Protein AF-A0A849QFA6-F1 (afdb_monomer_lite)

pLDDT: mean 77.19, std 17.03, range [40.62, 96.69]

Radius of gyration: 17.4 Å; chains: 1; bounding box: 32×34×52 Å

Secondary structure (DSSP, 8-state):
-PPPEEEEETTTGGG-TTTTGGGTT-SS--SS--HHHHHHHHHHHHHTTGGG-TTEEEEE--PPPHHHHTTTS-HHHHHHHHHHHHHHHHHHHHHT-

Foldseek 3Di:
DDAAAEDEDCVVVLVDPPPQVVCPPPPDGDPVDDSVVVVVVRVVCVVVCVVVDPSYDYDYDDDDDPVRVVVPDDPVVVVVVVVVVVVVVVVCVVPVD

Structure (mmCIF, N/CA/C/O backbone):
data_AF-A0A849QFA6-F1
#
_entry.id   AF-A0A849QFA6-F1
#
loop_
_atom_site.group_PDB
_atom_site.id
_atom_site.type_symbol
_atom_site.label_atom_id
_atom_site.label_alt_id
_atom_site.label_comp_id
_atom_site.label_asym_id
_atom_site.label_entity_id
_atom_site.label_seq_id
_atom_site.pdbx_PDB_ins_code
_atom_site.Cartn_x
_atom_site.Cartn_y
_atom_site.Cartn_z
_atom_site.occupancy
_atom_site.B_iso_or_equiv
_atom_site.auth_seq_id
_atom_site.auth_comp_id
_atom_site.auth_asym_id
_atom_site.auth_atom_id
_atom_site.pdbx_PDB_model_num
ATOM 1 N N . MET A 1 1 ? -5.966 13.466 25.620 1.00 44.22 1 MET A N 1
ATOM 2 C CA . MET A 1 1 ? -6.723 12.765 24.561 1.00 44.22 1 MET A CA 1
ATOM 3 C C . MET A 1 1 ? -5.720 11.921 23.797 1.00 44.22 1 MET A C 1
ATOM 5 O O . MET A 1 1 ? -4.751 12.490 23.324 1.00 44.22 1 MET A O 1
ATOM 9 N N . SER A 1 2 ? -5.865 10.594 23.772 1.00 57.38 2 SER A N 1
ATOM 10 C CA . SER A 1 2 ? -4.999 9.749 22.936 1.00 57.38 2 SER A CA 1
ATOM 11 C C . SER A 1 2 ? -5.411 9.964 21.488 1.00 57.38 2 SER A C 1
ATOM 13 O O . SER A 1 2 ? -6.571 9.711 21.159 1.00 57.38 2 SER A O 1
ATOM 15 N N . GLU A 1 3 ? -4.500 10.440 20.642 1.00 82.06 3 GLU A N 1
ATOM 16 C CA . GLU A 1 3 ? -4.723 10.440 19.198 1.00 82.06 3 GLU A CA 1
ATOM 17 C C . GLU A 1 3 ? -5.013 9.002 18.745 1.00 82.06 3 GLU A C 1
ATOM 19 O O . GLU A 1 3 ? -4.415 8.042 19.243 1.00 82.06 3 GLU A O 1
ATOM 24 N N . LYS A 1 4 ? -6.005 8.838 17.866 1.00 90.25 4 LYS A N 1
ATOM 25 C CA . LYS A 1 4 ? -6.328 7.533 17.285 1.00 90.25 4 LYS A CA 1
ATOM 26 C C . LYS A 1 4 ? -5.157 7.081 16.419 1.00 90.25 4 LYS A C 1
ATOM 28 O O . LYS A 1 4 ? -4.594 7.885 15.681 1.00 90.25 4 LYS A O 1
ATOM 33 N N . THR A 1 5 ? -4.832 5.796 16.441 1.00 92.12 5 THR A N 1
ATOM 34 C CA . THR A 1 5 ? -3.820 5.244 15.538 1.00 92.12 5 THR A CA 1
ATOM 35 C C . THR A 1 5 ? -4.370 5.218 14.115 1.00 92.12 5 THR A C 1
ATOM 37 O O . THR A 1 5 ? -5.444 4.663 13.866 1.00 92.12 5 THR A O 1
ATOM 40 N N . ALA A 1 6 ? -3.644 5.822 13.176 1.00 92.00 6 ALA A N 1
ATOM 41 C CA . ALA A 1 6 ? -3.990 5.772 11.763 1.00 92.00 6 ALA A CA 1
ATOM 42 C C . ALA A 1 6 ? -3.750 4.363 11.200 1.00 92.00 6 ALA A C 1
ATOM 44 O O . ALA A 1 6 ? -2.682 3.782 11.389 1.00 92.00 6 ALA A O 1
ATOM 45 N N . LEU A 1 7 ? -4.740 3.829 10.488 1.00 90.62 7 LEU A N 1
ATOM 46 C CA . LEU A 1 7 ? -4.631 2.598 9.712 1.00 90.62 7 LEU A CA 1
ATOM 47 C C . LEU A 1 7 ? -4.912 2.935 8.251 1.00 90.62 7 LEU A C 1
ATOM 49 O O . LEU A 1 7 ? -6.001 3.403 7.936 1.00 90.62 7 LEU A O 1
ATOM 53 N N . TYR A 1 8 ? -3.954 2.694 7.363 1.00 90.00 8 TYR A N 1
ATOM 54 C CA . TYR A 1 8 ? -4.101 3.007 5.943 1.00 90.00 8 TYR A CA 1
ATOM 55 C C . TYR A 1 8 ? -4.689 1.815 5.187 1.00 90.00 8 TYR A C 1
ATOM 57 O O . TYR A 1 8 ? -4.146 0.712 5.233 1.00 90.00 8 TYR A O 1
ATOM 65 N N . GLY A 1 9 ? -5.827 2.031 4.528 1.00 88.12 9 GLY A N 1
ATOM 66 C CA . GLY A 1 9 ? -6.547 0.983 3.809 1.00 88.12 9 GLY A CA 1
ATOM 67 C C . GLY A 1 9 ? -6.049 0.810 2.369 1.00 88.12 9 GLY A C 1
ATOM 68 O O . GLY A 1 9 ? -6.087 1.780 1.613 1.00 88.12 9 GLY A O 1
ATOM 69 N N . PRO A 1 10 ? -5.696 -0.411 1.923 1.00 87.75 10 PRO A N 1
ATOM 70 C CA . PRO A 1 10 ? -5.180 -0.673 0.581 1.00 87.75 10 PRO A CA 1
ATOM 71 C C . PRO A 1 10 ? -6.282 -0.752 -0.484 1.00 87.75 10 PRO A C 1
ATOM 73 O O . PRO A 1 10 ? -6.038 -1.255 -1.571 1.00 87.75 10 PRO A O 1
ATOM 76 N N . LYS A 1 11 ? -7.509 -0.298 -0.194 1.00 82.44 11 LYS A N 1
ATOM 77 C CA . LYS A 1 11 ? -8.667 -0.482 -1.083 1.00 82.44 11 LYS A CA 1
ATOM 78 C C . LYS A 1 11 ? -8.428 0.104 -2.475 1.00 82.44 11 LYS A C 1
ATOM 80 O O . LYS A 1 11 ? -8.769 -0.539 -3.458 1.00 82.44 11 LYS A O 1
ATOM 85 N N . GLU A 1 12 ? -7.850 1.300 -2.545 1.00 79.56 12 GLU A N 1
ATOM 86 C CA . GLU A 1 12 ? -7.541 1.958 -3.819 1.00 79.56 12 GLU A CA 1
ATOM 87 C C . GLU A 1 12 ? -6.406 1.244 -4.554 1.00 79.56 12 GLU A C 1
ATOM 89 O O . GLU A 1 12 ? -6.543 0.958 -5.736 1.00 79.56 12 GLU A O 1
ATOM 94 N N . LEU A 1 13 ? -5.344 0.850 -3.842 1.00 78.88 13 LEU A N 1
ATOM 95 C CA . LEU A 1 13 ? -4.237 0.068 -4.401 1.00 78.88 13 LEU A CA 1
ATOM 96 C C . LEU A 1 13 ? -4.718 -1.273 -4.980 1.00 78.88 13 LEU A C 1
ATOM 98 O O . LEU A 1 13 ? -4.335 -1.652 -6.079 1.00 78.88 13 LEU A O 1
ATOM 102 N N . LEU A 1 14 ? -5.596 -1.972 -4.257 1.00 76.19 14 LEU A N 1
ATOM 103 C CA . LEU A 1 14 ? -6.216 -3.220 -4.700 1.00 76.19 14 LEU A CA 1
ATOM 104 C C . LEU A 1 14 ? -7.218 -3.015 -5.842 1.00 76.19 14 LEU A C 1
ATOM 106 O O . LEU A 1 14 ? -7.638 -4.008 -6.422 1.00 76.19 14 LEU A O 1
ATOM 110 N N . ALA A 1 15 ? -7.638 -1.786 -6.143 1.00 75.31 15 ALA A N 1
ATOM 111 C CA . ALA A 1 15 ? -8.536 -1.468 -7.252 1.00 75.31 15 ALA A CA 1
ATOM 112 C C . ALA A 1 15 ? -7.789 -0.974 -8.503 1.00 75.31 15 ALA A C 1
ATOM 114 O O . ALA A 1 15 ? -8.429 -0.753 -9.526 1.00 75.31 15 ALA A O 1
ATOM 115 N N . MET A 1 16 ? -6.466 -0.788 -8.436 1.00 69.25 16 MET A N 1
ATOM 116 C CA . MET A 1 16 ? -5.669 -0.397 -9.597 1.00 69.25 16 MET A CA 1
ATOM 117 C C . MET A 1 16 ? -5.544 -1.572 -10.572 1.00 69.25 16 MET A C 1
ATOM 119 O O . MET A 1 16 ? -4.944 -2.601 -10.250 1.00 69.25 16 MET A O 1
ATOM 123 N N . ASP A 1 17 ? -6.096 -1.400 -11.771 1.00 56.22 17 ASP A N 1
ATOM 124 C CA . ASP A 1 17 ? -5.918 -2.333 -12.882 1.00 56.22 17 ASP A CA 1
ATOM 125 C C . ASP A 1 17 ? -4.460 -2.306 -13.385 1.00 56.22 17 ASP A C 1
ATOM 127 O O . ASP A 1 17 ? -3.761 -1.297 -13.279 1.00 56.22 17 ASP A O 1
ATOM 131 N N . GLY A 1 18 ? -3.970 -3.433 -13.911 1.00 57.03 18 GLY A N 1
ATOM 132 C CA . GLY A 1 18 ? -2.637 -3.521 -14.526 1.00 57.03 18 GLY A CA 1
ATOM 133 C C . GLY A 1 18 ? -1.470 -3.894 -13.600 1.00 57.03 18 GLY A C 1
ATOM 134 O O . GLY A 1 18 ? -0.441 -4.342 -14.104 1.00 57.03 18 GLY A O 1
ATOM 135 N N . LEU A 1 19 ? -1.617 -3.815 -12.268 1.00 56.53 19 LEU A N 1
ATOM 136 C CA . LEU A 1 19 ? -0.582 -4.293 -11.327 1.00 56.53 19 LEU A CA 1
ATOM 137 C C . LEU A 1 19 ? -0.346 -5.808 -11.432 1.00 56.53 19 LEU A C 1
ATOM 139 O O . LEU A 1 19 ? 0.783 -6.269 -11.285 1.00 56.53 19 LEU A O 1
ATOM 143 N N . ASP A 1 20 ? -1.404 -6.564 -11.727 1.00 52.28 20 ASP A N 1
ATOM 144 C CA . ASP A 1 20 ? -1.332 -8.013 -11.942 1.00 52.28 20 ASP A CA 1
ATOM 145 C C . ASP A 1 20 ? -1.167 -8.383 -13.430 1.00 52.28 20 ASP A C 1
ATOM 147 O O . ASP A 1 20 ? -0.814 -9.514 -13.750 1.00 52.28 20 ASP A O 1
ATOM 151 N N . GLU A 1 21 ? -1.428 -7.454 -14.362 1.00 49.62 21 GLU A N 1
ATOM 152 C CA . GLU A 1 21 ? -1.472 -7.760 -15.804 1.00 49.62 21 GLU A CA 1
ATOM 153 C C . GLU A 1 21 ? -0.136 -7.589 -16.534 1.00 49.62 21 GLU A C 1
ATOM 155 O O . GLU A 1 21 ? 0.001 -8.059 -17.667 1.00 49.62 21 GLU A O 1
ATOM 160 N N . LEU A 1 22 ? 0.882 -7.011 -15.882 1.00 50.12 22 LEU A N 1
ATOM 161 C CA . LEU A 1 22 ? 2.268 -7.035 -16.378 1.00 50.12 22 LEU A CA 1
ATOM 162 C C . LEU A 1 22 ? 2.792 -8.471 -16.612 1.00 50.12 22 LEU A C 1
ATOM 164 O O . LEU A 1 22 ? 3.777 -8.649 -17.327 1.00 50.12 22 LEU A O 1
ATOM 168 N N . ASP A 1 23 ? 2.100 -9.488 -16.082 1.00 45.81 23 ASP A N 1
ATOM 169 C CA . ASP A 1 23 ? 2.402 -10.913 -16.244 1.00 45.81 23 ASP A CA 1
ATOM 170 C C . ASP A 1 23 ? 1.662 -11.614 -17.397 1.00 45.81 23 ASP A C 1
ATOM 172 O O . ASP A 1 23 ? 1.890 -12.801 -17.617 1.00 45.81 23 ASP A O 1
ATOM 176 N N . ARG A 1 24 ? 0.857 -10.939 -18.236 1.00 48.12 24 ARG A N 1
ATOM 177 C CA . ARG A 1 24 ? 0.241 -11.627 -19.401 1.00 48.12 24 ARG A CA 1
ATOM 178 C C . ARG A 1 24 ? 1.262 -12.190 -20.414 1.00 48.12 24 ARG A C 1
ATOM 180 O O . ARG A 1 24 ? 0.869 -12.923 -21.317 1.00 48.12 24 ARG A O 1
ATOM 187 N N . MET A 1 25 ? 2.561 -11.900 -20.260 1.00 51.16 25 MET A N 1
ATOM 188 C CA . MET A 1 25 ? 3.650 -12.493 -21.054 1.00 51.16 25 MET A CA 1
ATOM 189 C C . MET A 1 25 ? 4.518 -13.529 -20.315 1.00 51.16 25 MET A C 1
ATOM 191 O O . MET A 1 25 ? 5.399 -14.116 -20.946 1.00 51.16 25 MET A O 1
ATOM 195 N N . LYS A 1 26 ? 4.302 -13.792 -19.018 1.00 53.25 26 LYS A N 1
ATOM 196 C CA . LYS A 1 26 ? 5.029 -14.830 -18.269 1.00 53.25 26 LYS A CA 1
ATOM 197 C C . LYS A 1 26 ? 4.055 -15.799 -17.609 1.00 53.25 26 LYS A C 1
ATOM 199 O O . LYS A 1 26 ? 3.144 -15.417 -16.895 1.00 53.25 26 LYS A O 1
ATOM 204 N N . THR A 1 27 ? 4.281 -17.087 -17.834 1.00 53.53 27 THR A N 1
ATOM 205 C CA . THR A 1 27 ? 3.481 -18.195 -17.288 1.00 53.53 27 THR A CA 1
ATOM 206 C C . THR A 1 27 ? 3.606 -18.371 -15.772 1.00 53.53 27 THR A C 1
ATOM 208 O O . THR A 1 27 ? 2.882 -19.183 -15.201 1.00 53.53 27 THR A O 1
ATOM 211 N N . GLU A 1 28 ? 4.517 -17.648 -15.119 1.00 58.03 28 GLU A N 1
ATOM 212 C CA . GLU A 1 28 ? 4.786 -17.768 -13.688 1.00 58.03 28 GLU A CA 1
ATOM 213 C C . GLU A 1 28 ? 4.373 -16.483 -12.962 1.00 58.03 28 GLU A C 1
ATOM 215 O O . GLU A 1 28 ? 4.835 -15.412 -13.355 1.00 58.03 28 GLU A O 1
ATOM 220 N N . PRO A 1 29 ? 3.542 -16.572 -11.905 1.00 57.78 29 PRO A N 1
ATOM 221 C CA . PRO A 1 29 ? 3.165 -15.415 -11.102 1.00 57.78 29 PRO A CA 1
ATOM 222 C C . PRO A 1 29 ? 4.399 -14.736 -10.508 1.00 57.78 29 PRO A C 1
ATOM 224 O O . PRO A 1 29 ? 5.283 -15.423 -9.987 1.00 57.78 29 PRO A O 1
ATOM 227 N N . ASN A 1 30 ? 4.430 -13.403 -10.498 1.00 61.75 30 ASN A N 1
ATOM 228 C CA . ASN A 1 30 ? 5.460 -12.644 -9.795 1.00 61.75 30 ASN A CA 1
ATOM 229 C C . ASN A 1 30 ? 5.634 -13.144 -8.336 1.00 61.75 30 ASN A C 1
ATOM 231 O O . ASN A 1 30 ? 4.724 -13.008 -7.515 1.00 61.75 30 ASN A O 1
ATOM 235 N N . PRO A 1 31 ? 6.804 -13.694 -7.953 1.00 65.25 31 PRO A N 1
ATOM 236 C CA . PRO A 1 31 ? 7.001 -14.231 -6.606 1.00 65.25 31 PRO A CA 1
ATOM 237 C C . PRO A 1 31 ? 7.103 -13.132 -5.534 1.00 65.25 31 PRO A C 1
ATOM 239 O O . PRO A 1 31 ? 6.976 -13.416 -4.341 1.00 65.25 31 PRO A O 1
ATOM 242 N 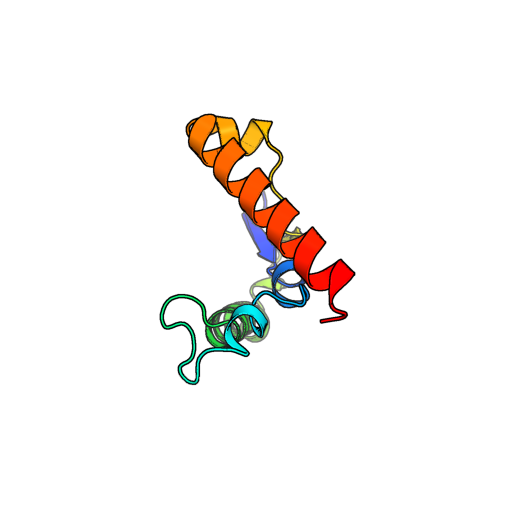N . PHE A 1 32 ? 7.328 -11.880 -5.945 1.00 69.25 32 PHE A N 1
ATOM 243 C CA . PHE A 1 32 ? 7.502 -10.721 -5.069 1.00 69.25 32 PHE A CA 1
ATOM 244 C C . PHE A 1 32 ? 6.239 -9.855 -4.953 1.00 69.25 32 PHE A C 1
ATOM 246 O O . PHE A 1 32 ? 6.090 -9.143 -3.961 1.00 69.25 32 PHE A O 1
ATOM 253 N N . TRP A 1 33 ? 5.314 -9.938 -5.916 1.00 72.25 33 TRP A N 1
ATOM 254 C CA . TRP A 1 33 ? 4.011 -9.271 -5.868 1.00 72.25 33 TRP A CA 1
ATOM 255 C C . TRP A 1 33 ? 2.880 -10.291 -5.954 1.00 72.25 33 TRP A C 1
ATOM 257 O O . TRP A 1 33 ? 2.725 -10.993 -6.944 1.00 72.25 33 TRP A O 1
ATOM 267 N N . ASN A 1 34 ? 2.057 -10.349 -4.909 1.00 74.94 34 ASN A N 1
ATOM 268 C CA . ASN A 1 34 ? 0.881 -11.204 -4.884 1.00 74.94 34 ASN A CA 1
ATOM 269 C C . ASN A 1 34 ? -0.284 -10.428 -4.270 1.00 74.94 34 ASN A C 1
ATOM 271 O O . ASN A 1 34 ? -0.400 -10.319 -3.044 1.00 74.94 34 ASN A O 1
ATOM 275 N N . ARG A 1 35 ? -1.154 -9.890 -5.129 1.00 77.69 35 ARG A N 1
ATOM 276 C CA . ARG A 1 35 ? -2.352 -9.154 -4.712 1.00 77.69 35 ARG A CA 1
ATOM 277 C C . ARG A 1 35 ? -3.238 -9.965 -3.774 1.00 77.69 35 ARG A C 1
ATOM 279 O O . ARG A 1 35 ? -3.700 -9.423 -2.775 1.00 77.69 35 ARG A O 1
ATOM 286 N N . ALA A 1 36 ? -3.422 -11.261 -4.037 1.00 79.19 36 ALA A N 1
ATOM 287 C CA . ALA A 1 36 ? -4.225 -12.127 -3.175 1.00 79.19 36 ALA A CA 1
ATOM 288 C C . ALA A 1 36 ? -3.643 -12.206 -1.753 1.00 79.19 36 ALA A C 1
ATOM 290 O O . ALA A 1 36 ? -4.386 -12.183 -0.776 1.00 79.19 36 ALA A O 1
ATOM 291 N N . ARG A 1 37 ? -2.311 -12.215 -1.605 1.00 81.50 37 ARG A N 1
ATOM 292 C CA . ARG A 1 37 ? -1.657 -12.167 -0.288 1.00 81.50 37 ARG A CA 1
ATOM 293 C C . ARG A 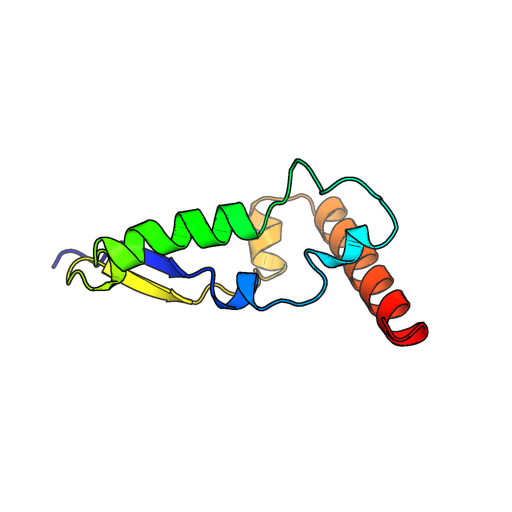1 37 ? -1.949 -10.860 0.450 1.00 81.50 37 ARG A C 1
ATOM 295 O O . ARG A 1 37 ? -2.202 -10.897 1.657 1.00 81.50 37 ARG A O 1
ATOM 302 N N . LEU A 1 38 ? -1.903 -9.722 -0.244 1.00 84.62 38 LEU A N 1
ATOM 303 C CA . LEU A 1 38 ? -2.230 -8.423 0.350 1.00 84.62 38 LEU A CA 1
ATOM 304 C C . LEU A 1 38 ? -3.710 -8.347 0.754 1.00 84.62 38 LEU A C 1
ATOM 306 O O . LEU A 1 38 ? -4.006 -7.928 1.871 1.00 84.62 38 LEU A O 1
ATOM 310 N N . ASP A 1 39 ? -4.618 -8.813 -0.105 1.00 84.81 39 ASP A N 1
ATOM 311 C CA . ASP A 1 39 ? -6.060 -8.843 0.165 1.00 84.81 39 ASP A CA 1
ATOM 312 C C . ASP A 1 39 ? -6.401 -9.735 1.372 1.00 84.81 39 ASP A C 1
ATOM 314 O O . ASP A 1 39 ? -7.054 -9.297 2.321 1.00 84.81 39 ASP A O 1
ATOM 318 N N . ILE A 1 40 ? -5.841 -10.951 1.428 1.00 86.19 40 ILE A N 1
ATOM 319 C CA . ILE A 1 40 ? -5.989 -11.850 2.583 1.00 86.19 40 ILE A CA 1
ATOM 320 C C . ILE A 1 40 ? -5.458 -11.186 3.856 1.00 86.19 40 ILE A C 1
ATOM 322 O O . ILE A 1 40 ? -6.129 -11.210 4.889 1.00 86.19 40 ILE A O 1
ATOM 326 N N . THR A 1 41 ? -4.282 -10.560 3.797 1.00 87.25 41 THR A N 1
ATOM 327 C CA . THR A 1 41 ? -3.696 -9.879 4.962 1.00 87.25 41 THR A CA 1
ATOM 328 C C . THR A 1 41 ? -4.592 -8.734 5.438 1.00 87.25 41 THR A C 1
ATOM 330 O O . THR A 1 41 ? -4.777 -8.566 6.642 1.00 87.25 41 THR A O 1
ATOM 333 N N . TRP A 1 42 ? -5.203 -7.987 4.515 1.00 90.00 42 TRP A N 1
ATOM 334 C CA . TRP A 1 42 ? -6.150 -6.918 4.832 1.00 90.00 42 TRP A CA 1
ATOM 335 C C . TRP A 1 42 ? -7.503 -7.427 5.354 1.00 90.00 42 TRP A C 1
ATOM 337 O O . TRP A 1 42 ? -8.147 -6.762 6.168 1.00 90.00 42 TRP A O 1
ATOM 347 N N . SER A 1 43 ? -7.930 -8.630 4.969 1.00 89.88 43 SER A N 1
ATOM 348 C CA . SER A 1 43 ? -9.166 -9.229 5.490 1.00 89.88 43 SER A CA 1
ATOM 349 C C . SER A 1 43 ? -9.111 -9.472 7.007 1.00 89.88 43 SER A C 1
ATOM 351 O O . SER A 1 43 ? -10.118 -9.323 7.699 1.00 89.88 43 SER A O 1
ATOM 353 N N . LEU A 1 44 ? -7.930 -9.766 7.563 1.00 90.62 44 LEU A N 1
ATOM 354 C CA . LEU A 1 44 ? -7.731 -10.061 8.987 1.00 90.62 44 LEU A CA 1
ATOM 355 C C . LEU A 1 44 ? -8.114 -8.895 9.930 1.00 90.62 44 LEU A C 1
ATOM 357 O O . LEU A 1 44 ? -8.917 -9.116 10.847 1.00 90.62 44 LEU A O 1
ATOM 361 N N . PRO A 1 45 ? -7.621 -7.649 9.754 1.00 90.69 45 PRO A N 1
ATOM 362 C CA . PRO A 1 45 ? -8.049 -6.514 10.575 1.00 90.69 45 PRO A CA 1
ATOM 363 C C . PRO A 1 45 ? -9.537 -6.172 10.387 1.00 90.69 45 PRO A C 1
ATOM 365 O O . PRO A 1 45 ? -10.177 -5.684 11.321 1.00 90.69 45 PRO A O 1
ATOM 368 N N . VAL A 1 46 ? -10.121 -6.461 9.219 1.00 91.62 46 VAL A N 1
ATOM 369 C CA . VAL A 1 46 ? -11.563 -6.282 8.985 1.00 91.62 46 VAL A CA 1
ATOM 370 C C . VAL A 1 46 ? -12.379 -7.316 9.768 1.00 91.62 46 VAL A C 1
ATOM 372 O O . VAL A 1 46 ? -13.290 -6.943 10.511 1.00 91.62 46 VAL A O 1
ATOM 375 N N . MET A 1 47 ? -12.036 -8.603 9.658 1.00 93.31 47 MET A N 1
ATOM 376 C CA . MET A 1 47 ? -12.730 -9.705 10.340 1.00 93.31 47 MET A CA 1
ATOM 377 C C . MET A 1 47 ? -12.624 -9.610 11.863 1.00 93.31 47 MET A C 1
ATOM 379 O O . MET A 1 47 ? -13.611 -9.821 12.568 1.00 93.31 47 MET A O 1
ATOM 383 N N . SER A 1 48 ? -11.454 -9.223 12.376 1.00 94.12 48 SER A N 1
ATOM 384 C CA . SER A 1 48 ? -11.236 -8.984 13.811 1.00 94.12 48 SER A CA 1
ATOM 385 C C . SER A 1 48 ? -11.917 -7.713 14.334 1.00 94.12 48 SER A C 1
ATOM 387 O O . SER A 1 48 ? -11.860 -7.433 15.530 1.00 94.12 48 SER A O 1
ATOM 389 N N . ARG A 1 49 ? -12.585 -6.945 13.459 1.00 93.31 49 ARG A N 1
ATOM 390 C CA . ARG A 1 49 ? -13.228 -5.655 13.759 1.00 93.31 49 ARG A CA 1
ATOM 391 C C . ARG A 1 49 ? -12.255 -4.583 14.255 1.00 93.31 49 ARG A C 1
ATOM 393 O O . ARG A 1 49 ? -12.702 -3.567 14.784 1.00 93.31 49 ARG A O 1
ATOM 400 N N . LEU A 1 50 ? -10.950 -4.753 14.033 1.00 91.69 50 LEU A N 1
ATOM 401 C CA . LEU A 1 50 ? -9.940 -3.746 14.359 1.00 91.69 50 LEU A CA 1
ATOM 402 C C . LEU A 1 50 ? -10.234 -2.421 13.644 1.00 91.69 50 LEU A C 1
ATOM 404 O O . LEU A 1 50 ? -10.134 -1.356 14.247 1.00 91.69 50 LEU A O 1
ATOM 408 N N . THR A 1 51 ? -10.701 -2.491 12.395 1.00 91.75 51 THR A N 1
ATOM 409 C CA . THR A 1 51 ? -11.113 -1.322 11.596 1.00 91.75 51 THR A CA 1
ATOM 410 C C . THR A 1 51 ? -12.326 -0.572 12.158 1.00 91.75 51 THR A C 1
ATOM 412 O O . THR A 1 51 ? -12.617 0.530 11.704 1.00 91.75 51 THR A O 1
ATOM 415 N N . LYS A 1 52 ? -13.031 -1.149 13.141 1.00 92.31 52 LYS A N 1
ATOM 416 C CA . LYS A 1 52 ? -14.175 -0.546 13.844 1.00 92.31 52 LYS A CA 1
ATOM 417 C C . LYS A 1 52 ? -13.834 -0.113 15.274 1.00 92.31 52 LYS A C 1
ATOM 419 O O . LYS A 1 52 ? -14.727 0.305 16.001 1.00 92.31 52 LYS A O 1
ATOM 424 N N . SER A 1 53 ? -12.583 -0.263 15.709 1.00 93.75 53 SER A N 1
ATOM 425 C CA . SER A 1 53 ? -12.161 0.132 17.054 1.00 93.75 53 SER A CA 1
ATOM 426 C C . SER A 1 53 ? -12.168 1.653 17.206 1.00 93.75 53 SER A C 1
ATOM 428 O O . SER A 1 53 ? -11.629 2.359 16.358 1.00 93.75 53 SER A O 1
ATOM 430 N N . ASP A 1 54 ? -12.654 2.162 18.340 1.00 93.56 54 ASP A N 1
ATOM 431 C CA . ASP A 1 54 ? -12.622 3.600 18.656 1.00 93.56 54 ASP A CA 1
ATOM 432 C C . ASP A 1 54 ? -11.200 4.175 18.748 1.00 93.56 54 ASP A C 1
ATOM 434 O O . ASP A 1 54 ? -11.010 5.391 18.678 1.00 93.56 54 ASP A O 1
ATOM 438 N N . ARG A 1 55 ? -10.194 3.301 18.887 1.00 92.69 55 ARG A N 1
ATOM 439 C CA . ARG A 1 55 ? -8.769 3.654 18.925 1.00 92.69 55 ARG A CA 1
ATOM 440 C C . ARG A 1 55 ? -8.137 3.769 17.540 1.00 92.69 55 ARG A C 1
ATOM 442 O O . ARG A 1 55 ? -7.013 4.249 17.448 1.00 92.69 55 ARG A O 1
ATOM 449 N N . ILE A 1 56 ? -8.830 3.334 16.488 1.00 94.31 56 ILE A N 1
ATOM 450 C CA . ILE A 1 56 ? -8.325 3.323 15.115 1.00 94.31 56 ILE A CA 1
ATOM 451 C C . ILE A 1 56 ? -9.038 4.392 14.289 1.00 94.31 56 ILE A C 1
ATOM 453 O O . ILE A 1 56 ? -10.243 4.610 14.406 1.00 94.31 56 ILE A O 1
ATOM 457 N N . SER A 1 57 ? -8.271 5.061 13.434 1.00 93.00 57 SER A N 1
ATOM 458 C CA . SER A 1 57 ? -8.783 5.938 12.389 1.00 93.00 57 SER A CA 1
ATOM 459 C C . SER A 1 57 ? -8.385 5.364 11.037 1.00 93.00 57 SER A C 1
ATOM 461 O O . SER A 1 57 ? -7.200 5.321 10.710 1.00 93.00 57 SER A O 1
ATOM 463 N N . LEU A 1 58 ? -9.360 4.893 10.259 1.00 91.31 58 LEU A N 1
ATOM 464 C CA . LEU A 1 58 ? -9.096 4.386 8.916 1.00 91.31 58 LEU A CA 1
ATOM 465 C C . LEU A 1 58 ? -8.843 5.566 7.972 1.00 91.31 58 LEU A C 1
ATOM 467 O O . LEU A 1 58 ? -9.681 6.458 7.859 1.00 91.31 58 LEU A O 1
ATOM 471 N N . GLN A 1 59 ? -7.693 5.558 7.309 1.00 91.56 59 GLN A N 1
ATOM 472 C CA . GLN A 1 59 ? -7.265 6.583 6.366 1.00 91.56 59 GLN A CA 1
ATOM 473 C C . GLN A 1 59 ? -7.164 5.984 4.956 1.00 91.56 59 GLN A C 1
ATOM 475 O O . GLN A 1 59 ? -6.742 4.829 4.813 1.00 91.56 59 GLN A O 1
ATOM 480 N N . PRO A 1 60 ? -7.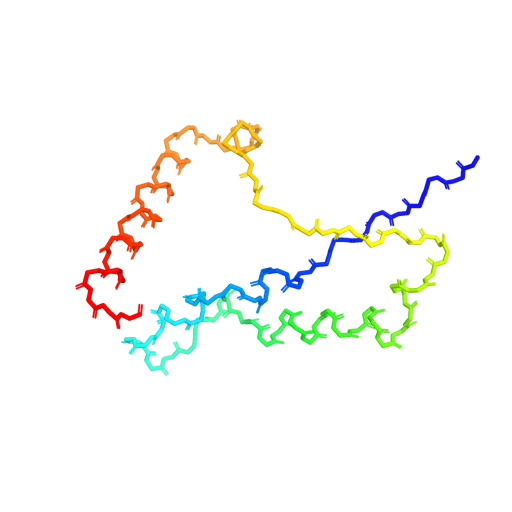542 6.731 3.906 1.00 86.62 60 PRO A N 1
ATOM 481 C CA . PRO A 1 60 ? -7.281 6.305 2.539 1.00 86.62 60 PRO A CA 1
ATOM 482 C C . PRO A 1 60 ? -5.772 6.336 2.267 1.00 86.62 60 PRO A C 1
ATOM 484 O O . PRO A 1 60 ? -5.065 7.243 2.710 1.00 86.62 60 PRO A O 1
ATOM 487 N N . MET A 1 61 ? -5.268 5.336 1.544 1.00 87.88 61 MET A N 1
ATOM 488 C CA . MET A 1 61 ? -3.963 5.466 0.895 1.00 87.88 61 MET A CA 1
ATOM 489 C C . MET A 1 61 ? -4.092 6.439 -0.276 1.00 87.88 61 MET A C 1
ATOM 491 O O . MET A 1 61 ? -5.135 6.492 -0.910 1.00 87.88 61 MET A O 1
ATOM 495 N N . ARG A 1 62 ? -3.027 7.179 -0.578 1.00 87.12 62 ARG A N 1
ATOM 496 C CA . ARG A 1 62 ? -2.923 7.998 -1.789 1.00 87.12 62 ARG A CA 1
ATOM 497 C C . ARG A 1 62 ? -1.563 7.794 -2.434 1.00 87.12 62 ARG A C 1
ATOM 499 O O . ARG A 1 62 ? -0.634 7.320 -1.780 1.00 87.12 62 ARG A O 1
ATOM 506 N N . GLN A 1 63 ? -1.435 8.205 -3.688 1.00 84.69 63 GLN A N 1
ATOM 507 C CA . GLN A 1 63 ? -0.127 8.291 -4.326 1.00 84.69 63 GLN A CA 1
ATOM 508 C C . GLN A 1 63 ? 0.756 9.308 -3.587 1.00 84.69 63 GLN A C 1
ATOM 510 O O . GLN A 1 63 ? 0.284 10.367 -3.155 1.00 84.69 63 GLN A O 1
ATOM 515 N N . ALA A 1 64 ? 2.027 8.951 -3.403 1.00 88.69 64 ALA A N 1
ATOM 516 C CA . ALA A 1 64 ? 3.035 9.852 -2.859 1.00 88.69 64 ALA A CA 1
ATOM 517 C C . ALA A 1 64 ? 3.366 10.938 -3.889 1.00 88.69 64 ALA A C 1
ATOM 519 O O . ALA A 1 64 ? 3.403 10.656 -5.089 1.00 88.69 64 ALA A O 1
ATOM 520 N N . THR A 1 65 ? 3.607 12.168 -3.434 1.00 90.75 65 THR A N 1
ATOM 521 C CA . THR A 1 65 ? 4.083 13.227 -4.332 1.00 90.75 65 THR A CA 1
ATOM 522 C C . THR A 1 65 ? 5.575 13.064 -4.608 1.00 90.75 65 THR A C 1
ATOM 524 O O . THR A 1 65 ? 6.298 12.381 -3.876 1.00 90.75 65 THR A O 1
ATOM 527 N N . ARG A 1 66 ? 6.064 13.723 -5.662 1.00 91.12 66 ARG A N 1
ATOM 528 C CA . ARG A 1 66 ? 7.494 13.725 -5.989 1.00 91.12 66 ARG A CA 1
ATOM 529 C C . ARG A 1 66 ? 8.333 14.276 -4.836 1.00 91.12 66 ARG A C 1
ATOM 531 O O . ARG A 1 66 ? 9.391 13.729 -4.532 1.00 91.12 66 ARG A O 1
ATOM 538 N N . GLU A 1 67 ? 7.860 15.331 -4.180 1.00 94.12 67 GLU A N 1
ATOM 539 C CA . GLU A 1 67 ? 8.532 15.967 -3.045 1.00 94.12 67 GLU A CA 1
ATOM 540 C C . GLU A 1 67 ? 8.659 14.991 -1.874 1.00 94.12 67 GLU A C 1
ATOM 542 O O . GLU A 1 67 ? 9.722 14.900 -1.268 1.00 94.12 67 GLU A O 1
ATOM 547 N N . GLU A 1 68 ? 7.609 14.213 -1.599 1.00 94.31 68 GLU A N 1
ATOM 548 C CA . GLU A 1 68 ? 7.616 13.196 -0.544 1.00 94.31 68 GLU A CA 1
ATOM 549 C C . GLU A 1 68 ? 8.576 12.049 -0.853 1.00 94.31 68 GLU A C 1
ATOM 551 O O . GLU A 1 68 ? 9.305 11.601 0.030 1.00 94.31 68 GLU A O 1
ATOM 556 N N . LEU A 1 69 ? 8.624 11.596 -2.109 1.00 93.88 69 LEU A N 1
ATOM 557 C CA . LEU A 1 69 ? 9.583 10.579 -2.545 1.00 93.88 69 LEU A CA 1
ATOM 558 C C . LEU A 1 69 ? 11.028 11.087 -2.452 1.00 93.88 69 LEU A C 1
ATOM 560 O O . LEU A 1 69 ? 11.920 10.335 -2.061 1.00 93.88 69 LEU A O 1
ATOM 564 N N . SER A 1 70 ? 11.248 12.371 -2.742 1.00 95.44 70 SER A N 1
ATOM 565 C CA . SER A 1 70 ? 12.568 13.017 -2.703 1.00 95.44 70 SER A CA 1
ATOM 566 C C . SER A 1 70 ? 13.149 13.126 -1.289 1.00 95.44 70 SER A C 1
ATOM 568 O O . SER A 1 70 ? 14.344 13.369 -1.140 1.00 95.44 70 SER A O 1
ATOM 570 N N . LEU A 1 71 ? 12.3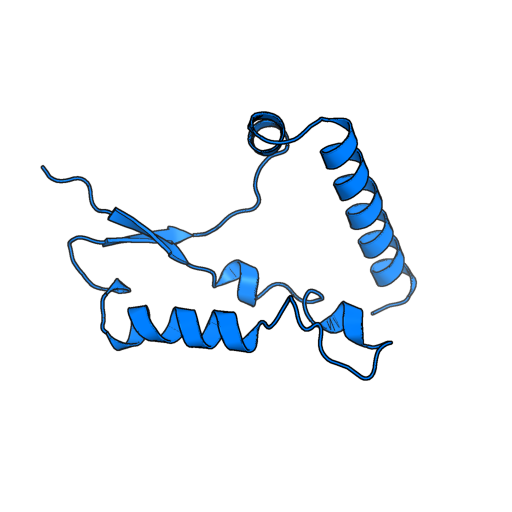41 12.921 -0.241 1.00 96.69 71 LEU A N 1
ATOM 571 C CA . LEU A 1 71 ? 12.832 12.839 1.139 1.00 96.69 71 LEU A CA 1
ATOM 572 C C . LEU A 1 71 ? 13.627 11.552 1.408 1.00 96.69 71 LEU A C 1
ATOM 574 O O . LEU A 1 71 ? 14.419 11.514 2.349 1.00 96.69 71 LEU A O 1
ATOM 578 N N . PHE A 1 72 ? 13.404 10.500 0.613 1.00 95.44 72 PHE A N 1
ATOM 579 C CA . PHE A 1 72 ? 13.932 9.156 0.873 1.00 95.44 72 PHE A CA 1
ATOM 580 C C . PHE A 1 72 ? 14.702 8.551 -0.304 1.00 95.44 72 PHE A C 1
ATOM 582 O O . PHE A 1 72 ? 15.444 7.586 -0.112 1.00 95.44 72 PHE A O 1
ATOM 589 N N . HIS A 1 73 ? 14.534 9.092 -1.510 1.00 94.06 73 HIS A N 1
ATOM 590 C CA . HIS A 1 73 ? 15.123 8.559 -2.731 1.00 94.06 73 HIS A CA 1
ATOM 591 C C . HIS A 1 73 ? 15.912 9.619 -3.498 1.00 94.06 73 HIS A C 1
ATOM 593 O O . HIS A 1 73 ? 15.572 10.800 -3.489 1.00 94.06 73 HIS A O 1
ATOM 599 N N . ASP A 1 74 ? 16.955 9.169 -4.196 1.00 95.62 74 ASP A N 1
ATOM 600 C CA . ASP A 1 74 ? 17.744 10.022 -5.081 1.00 95.62 74 ASP A CA 1
ATOM 601 C C . ASP A 1 74 ? 16.902 10.512 -6.280 1.00 95.62 74 ASP A C 1
ATOM 603 O O . ASP A 1 74 ? 16.109 9.729 -6.822 1.00 95.62 74 ASP A O 1
ATOM 607 N N . PRO A 1 75 ? 17.080 11.765 -6.743 1.00 93.50 75 PRO A N 1
ATOM 608 C CA . PRO A 1 75 ? 16.345 12.296 -7.889 1.00 93.50 75 PRO A CA 1
ATOM 609 C C . PRO A 1 75 ? 16.418 11.421 -9.147 1.00 93.50 75 PRO A C 1
ATOM 611 O O . PRO A 1 75 ? 15.396 11.233 -9.806 1.00 93.50 75 PRO A O 1
ATOM 614 N N . SER A 1 76 ? 17.576 10.821 -9.450 1.00 91.56 76 SER A N 1
ATOM 615 C CA . SER A 1 76 ? 17.747 9.977 -10.643 1.00 91.56 76 SER A CA 1
ATOM 616 C C . SER A 1 76 ? 16.898 8.704 -10.588 1.00 91.56 76 SER A C 1
ATOM 618 O O . SER A 1 76 ? 16.375 8.253 -11.610 1.00 91.56 76 SER A O 1
ATOM 620 N N . TYR A 1 77 ? 16.691 8.145 -9.393 1.00 90.38 77 TYR A N 1
ATOM 621 C CA . TYR A 1 77 ? 15.800 7.006 -9.189 1.00 90.38 77 TYR A CA 1
ATOM 622 C C . TYR A 1 77 ? 14.341 7.395 -9.445 1.00 90.38 77 TYR A C 1
ATOM 624 O O . TYR A 1 77 ? 13.623 6.674 -10.138 1.00 90.38 77 TYR A O 1
ATOM 632 N N . ILE A 1 78 ? 13.912 8.552 -8.935 1.00 91.31 78 ILE A N 1
ATOM 633 C CA . ILE A 1 78 ? 12.541 9.046 -9.117 1.00 91.31 78 ILE A CA 1
ATOM 634 C C . ILE A 1 78 ? 12.265 9.326 -10.600 1.00 91.31 78 ILE A C 1
ATOM 636 O O . ILE A 1 78 ? 11.257 8.868 -11.133 1.00 91.31 78 ILE A O 1
ATOM 640 N N . GLU A 1 79 ? 13.186 10.004 -11.288 1.00 89.19 79 GLU A N 1
ATOM 641 C CA . GLU A 1 79 ? 13.099 10.257 -12.735 1.00 89.19 79 GLU A CA 1
ATOM 642 C C . GLU A 1 79 ? 13.017 8.960 -13.540 1.00 89.19 79 GLU A C 1
ATOM 644 O O . GLU A 1 79 ? 12.226 8.846 -14.476 1.00 89.19 79 GLU A O 1
ATOM 649 N N . THR A 1 80 ? 13.800 7.956 -13.144 1.00 86.56 80 THR A N 1
ATOM 650 C CA . THR A 1 80 ? 13.776 6.636 -13.773 1.00 86.56 80 THR A CA 1
ATOM 651 C C . THR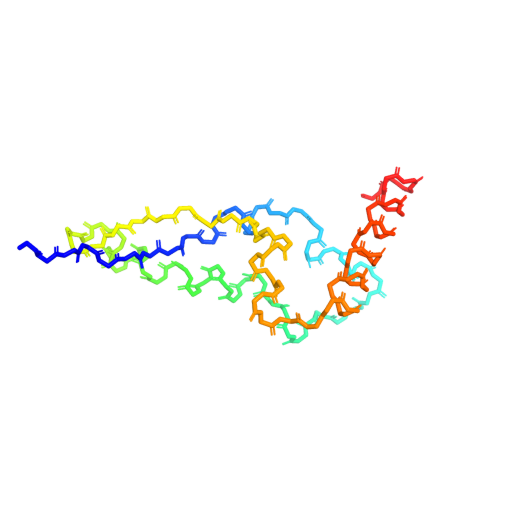 A 1 80 ? 12.402 5.977 -13.616 1.00 86.56 80 THR A C 1
ATOM 653 O O . THR A 1 80 ? 11.842 5.488 -14.598 1.00 86.56 80 THR A O 1
ATOM 656 N N . LEU A 1 81 ? 11.820 5.994 -12.412 1.00 83.69 81 LEU A N 1
ATOM 657 C CA . LEU A 1 81 ? 10.482 5.444 -12.170 1.00 83.69 81 LEU A CA 1
ATOM 658 C C . LEU A 1 81 ? 9.397 6.162 -12.980 1.00 83.69 81 LEU A C 1
ATOM 660 O O . LEU A 1 81 ? 8.531 5.502 -13.552 1.00 83.69 81 LEU A O 1
ATOM 664 N N . GLU A 1 82 ? 9.451 7.490 -13.065 1.00 84.19 82 GLU A N 1
ATOM 665 C CA . GLU A 1 82 ? 8.512 8.273 -13.872 1.00 84.19 82 GLU A CA 1
ATOM 666 C C . GLU A 1 82 ? 8.648 7.958 -15.363 1.00 84.19 82 GLU A C 1
ATOM 668 O O . GLU A 1 82 ? 7.642 7.775 -16.050 1.00 84.19 82 GLU A O 1
ATOM 673 N N . LEU A 1 83 ? 9.879 7.836 -15.871 1.00 80.31 83 LEU A N 1
ATOM 674 C CA . LEU A 1 83 ? 10.137 7.477 -17.264 1.00 80.31 83 LEU A CA 1
ATOM 675 C C . LEU A 1 83 ? 9.528 6.110 -17.603 1.00 80.31 83 LEU A C 1
ATOM 677 O O . LEU A 1 83 ? 8.824 5.976 -18.608 1.00 80.31 83 LEU A O 1
ATOM 681 N N . PHE A 1 84 ? 9.756 5.100 -16.760 1.00 75.25 84 PHE A N 1
ATOM 682 C CA . PHE A 1 84 ? 9.205 3.761 -16.970 1.00 75.25 84 PHE A CA 1
ATOM 683 C C . PHE A 1 84 ? 7.684 3.715 -16.786 1.00 75.25 84 PHE A C 1
ATOM 685 O O . PHE A 1 84 ? 6.999 3.098 -17.604 1.00 75.25 84 PHE A O 1
ATOM 692 N N . GLY A 1 85 ? 7.136 4.408 -15.785 1.00 69.62 85 GLY A N 1
ATOM 693 C CA . GLY A 1 85 ? 5.690 4.500 -15.565 1.00 69.62 85 GLY A CA 1
ATOM 694 C C . GLY A 1 85 ? 4.954 5.166 -16.734 1.00 69.62 85 GLY A C 1
ATOM 695 O O . GLY A 1 85 ? 3.932 4.659 -17.209 1.00 69.62 85 GLY A O 1
ATOM 696 N N . ASN A 1 86 ? 5.515 6.253 -17.269 1.00 63.59 86 ASN A N 1
ATOM 697 C CA . ASN A 1 86 ? 4.964 6.961 -18.425 1.00 63.59 86 ASN A CA 1
ATOM 698 C C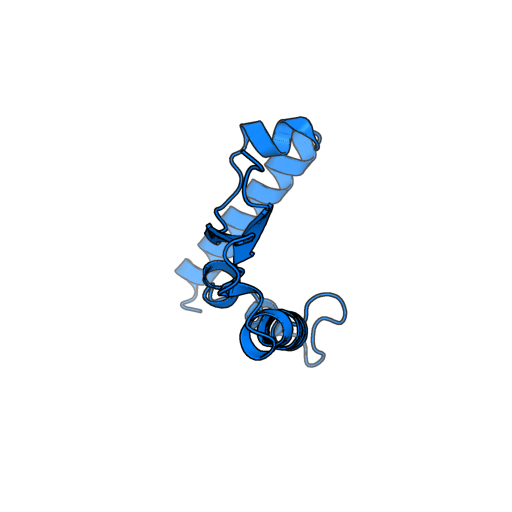 . ASN A 1 86 ? 5.079 6.137 -19.714 1.00 63.59 86 ASN A C 1
ATOM 700 O O . ASN A 1 86 ? 4.151 6.118 -20.521 1.00 63.59 86 ASN A O 1
ATOM 704 N N . THR A 1 87 ? 6.184 5.408 -19.895 1.00 59.81 87 THR A N 1
ATOM 705 C CA . THR A 1 87 ? 6.385 4.533 -21.061 1.00 59.81 87 THR A CA 1
ATOM 706 C C . THR A 1 87 ? 5.427 3.339 -21.038 1.00 59.81 87 THR A C 1
ATOM 708 O O . THR A 1 87 ? 4.844 3.009 -22.070 1.00 59.81 87 THR A O 1
ATOM 711 N N . GLY A 1 88 ? 5.194 2.730 -19.869 1.00 57.41 88 GLY A N 1
ATOM 712 C CA . GLY A 1 88 ? 4.204 1.661 -19.700 1.00 57.41 88 GLY A CA 1
ATOM 713 C C . GLY A 1 88 ? 2.776 2.129 -19.997 1.00 57.41 88 GLY A C 1
ATOM 714 O O . GLY A 1 88 ? 2.041 1.459 -20.722 1.00 57.41 88 GLY A O 1
ATOM 715 N N . SER A 1 89 ? 2.421 3.331 -19.536 1.00 57.09 89 SER A N 1
ATOM 716 C CA . SER A 1 89 ? 1.116 3.951 -19.808 1.00 57.09 89 SER A CA 1
ATOM 717 C C . SER A 1 89 ? 0.933 4.301 -21.295 1.00 57.09 89 SER A C 1
ATOM 719 O O . SER A 1 89 ? -0.124 4.055 -21.879 1.00 57.09 89 SER A O 1
ATOM 721 N N . ALA A 1 90 ? 1.976 4.821 -21.951 1.00 55.25 90 ALA A N 1
ATOM 722 C CA . ALA A 1 90 ? 1.975 5.104 -23.389 1.00 55.25 90 ALA A CA 1
ATOM 723 C C . ALA A 1 90 ? 1.901 3.824 -24.246 1.00 55.25 90 ALA A C 1
ATOM 725 O O . ALA A 1 90 ? 1.327 3.836 -25.334 1.00 55.25 90 ALA A O 1
ATOM 726 N N . PHE A 1 91 ? 2.462 2.713 -23.763 1.00 49.78 91 PHE A N 1
ATOM 727 C CA . PHE A 1 91 ? 2.386 1.415 -24.429 1.00 49.78 91 PHE A CA 1
ATOM 728 C C . PHE A 1 91 ? 0.985 0.790 -24.308 1.00 49.78 91 PHE A C 1
ATOM 730 O O . PHE A 1 91 ? 0.388 0.469 -25.333 1.00 49.78 91 PHE A O 1
ATOM 737 N N . SER A 1 92 ? 0.417 0.681 -23.098 1.00 51.06 92 SER A N 1
ATOM 738 C CA . SER A 1 92 ? -0.949 0.145 -22.901 1.00 51.06 92 SER A CA 1
ATOM 739 C C . SER A 1 92 ? -1.996 0.968 -23.668 1.00 51.06 92 SER A C 1
ATOM 741 O O . SER A 1 92 ? -2.774 0.402 -24.437 1.00 51.06 92 SER A O 1
ATOM 743 N N . SER A 1 93 ? -1.930 2.305 -23.604 1.00 53.72 93 SER A N 1
ATOM 744 C CA . SER A 1 93 ? -2.861 3.182 -24.340 1.00 53.72 93 SER A CA 1
ATOM 745 C C . SER A 1 93 ? -2.773 3.051 -25.866 1.00 53.72 93 SER A C 1
ATOM 747 O O . SER A 1 93 ? -3.782 3.198 -26.554 1.00 53.72 93 SER A O 1
ATOM 749 N N . ARG A 1 94 ? -1.589 2.752 -26.418 1.00 45.62 94 ARG A N 1
ATOM 750 C CA . ARG A 1 94 ? -1.383 2.598 -27.868 1.00 45.62 94 ARG A CA 1
ATOM 751 C C . ARG A 1 94 ? -1.805 1.229 -28.401 1.00 45.62 94 ARG A C 1
ATOM 753 O O . ARG A 1 94 ? -2.143 1.130 -29.580 1.00 45.62 94 ARG A O 1
ATOM 760 N N . PHE A 1 95 ? -1.771 0.191 -27.569 1.00 48.66 95 PHE A N 1
ATOM 761 C CA . PHE A 1 95 ? -2.044 -1.189 -27.983 1.00 48.66 95 PHE A CA 1
ATOM 762 C C . PHE A 1 95 ? -3.333 -1.782 -27.392 1.00 48.66 95 PHE A C 1
ATOM 764 O O . PHE A 1 95 ? -3.649 -2.930 -27.694 1.00 48.66 95 PHE A O 1
ATOM 771 N N . GLY A 1 96 ? -4.109 -0.997 -26.636 1.00 40.62 96 GLY A N 1
ATOM 772 C CA . GLY A 1 96 ? -5.458 -1.362 -26.192 1.00 40.62 96 GLY A CA 1
ATOM 773 C C . GLY A 1 96 ? -5.492 -2.535 -25.212 1.00 40.62 96 GLY A C 1
ATOM 774 O O . GLY A 1 96 ? -6.407 -3.353 -25.291 1.00 40.62 96 GLY A O 1
ATOM 775 N N . LEU A 1 97 ? -4.478 -2.625 -24.345 1.00 43.31 97 LEU A N 1
ATOM 776 C CA . LEU A 1 97 ? -4.470 -3.515 -23.181 1.00 43.31 97 LEU A CA 1
ATOM 777 C C . LEU A 1 97 ? -5.048 -2.786 -21.976 1.00 43.31 97 LEU A C 1
ATOM 779 O O . LEU A 1 97 ? -4.509 -1.691 -21.677 1.00 43.31 97 LEU A O 1
#

Sequence (97 aa):
MSEKTALYGPKELLAMDGLDELDRMKTEPNPFWNRARLDITWSLPVMSRLTKSDRISLQPMRQATREELSLFHDPSYIETLELFGNTGSAFSSRFGL